Protein AF-A0A836P4U9-F1 (afdb_monomer_lite)

Organism: NCBI:txid1184265

InterPro domains:
  IPR025586 PcfJ-like protein [PF14284] (19-93)

Secondary structure (DSSP, 8-state):
-GGGTTTS---B---SS-SEEETTEEEEEE-BHHHHHHHHHHTTS--GGGHHHHHTTSEEEEEEE-TTS-EEEEEEEEETTEEEEEEEEEGGG----HHHHHHHHHHHHHHHHHT-S-----PPPPPPPP---

Foldseek 3Di:
DVVVCVPDDKDFADALDAFDDDPQKTKHWQGILVSQVVCCVVLVHDPNVCRVCRNVVQKTKIWIAHPVRFIKIWMWGDDPLQIDTPDIAGRPSHDDDPSSVVVNGVVSVVSSPSCPPHDDDDDPPDDPPDDDD

Sequence (133 aa):
MEKQLSGIPEQNWAAAVPEIEIDGIACRPLLSSREMAVEGYEMSHCVGGYTPRCIDGRYRVYSLLEPDGTRSTLGLRISRRQVSVEQHRGKYNGPISPLAEAAGRELAVRYRQALGPGKKHHSPRHAPRDEAP

Structure (mmCIF, N/CA/C/O backbone):
data_AF-A0A836P4U9-F1
#
_entry.id   AF-A0A836P4U9-F1
#
loop_
_atom_site.group_PDB
_atom_site.id
_atom_site.type_symbol
_atom_site.label_atom_id
_atom_site.label_alt_id
_atom_site.label_comp_id
_atom_site.label_asym_id
_atom_site.label_entity_id
_atom_site.label_seq_id
_atom_site.pdbx_PDB_ins_code
_atom_site.Cartn_x
_atom_site.Cartn_y
_atom_site.Cartn_z
_atom_site.occupancy
_atom_site.B_iso_or_equiv
_atom_site.auth_seq_id
_atom_sit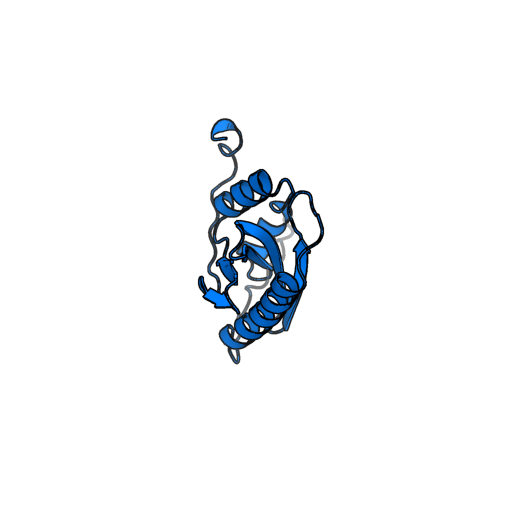e.auth_comp_id
_atom_site.auth_asym_id
_atom_site.auth_atom_id
_atom_site.pdbx_PDB_model_num
ATOM 1 N N . MET A 1 1 ? 7.489 13.799 -16.671 1.00 51.62 1 MET A N 1
ATOM 2 C CA . MET A 1 1 ? 6.909 12.501 -16.264 1.00 51.62 1 MET A CA 1
ATOM 3 C C . MET A 1 1 ? 6.752 11.557 -17.457 1.00 51.62 1 MET A C 1
ATOM 5 O O . MET A 1 1 ? 7.229 10.436 -17.377 1.00 51.62 1 MET A O 1
ATOM 9 N N . GLU A 1 2 ? 6.204 12.015 -18.591 1.00 43.62 2 GLU A N 1
ATOM 10 C CA . GLU A 1 2 ? 5.997 11.186 -19.800 1.00 43.62 2 GLU A CA 1
ATOM 11 C C . GLU A 1 2 ? 7.284 10.581 -20.392 1.00 43.62 2 GLU A C 1
ATOM 13 O O . GLU A 1 2 ? 7.312 9.404 -20.738 1.00 43.62 2 GLU A O 1
ATOM 18 N N . LYS A 1 3 ? 8.392 11.336 -20.424 1.00 45.25 3 LYS A N 1
ATOM 19 C CA . LYS A 1 3 ? 9.681 10.859 -20.972 1.00 45.25 3 LYS A CA 1
ATOM 20 C C . LYS A 1 3 ? 10.367 9.752 -20.159 1.00 45.25 3 LYS A C 1
ATOM 22 O O . LYS A 1 3 ? 11.283 9.123 -20.669 1.00 45.25 3 LYS A O 1
ATOM 27 N N . GLN A 1 4 ? 9.957 9.517 -18.911 1.00 50.94 4 GLN A N 1
ATOM 28 C CA . GLN A 1 4 ? 10.592 8.524 -18.030 1.00 50.94 4 GLN A CA 1
ATOM 29 C C . GLN A 1 4 ? 9.854 7.173 -18.030 1.00 50.94 4 GLN A C 1
ATOM 31 O O . GLN A 1 4 ? 10.333 6.213 -17.436 1.00 50.94 4 GLN A O 1
ATOM 36 N N . LEU A 1 5 ? 8.706 7.096 -18.714 1.00 51.69 5 LEU A N 1
ATOM 37 C CA . LEU A 1 5 ? 7.854 5.905 -18.815 1.00 51.69 5 LEU A CA 1
ATOM 38 C C . LEU A 1 5 ? 7.819 5.316 -20.239 1.00 51.69 5 LEU A C 1
ATOM 40 O O . LEU A 1 5 ? 7.247 4.251 -20.439 1.00 51.69 5 LEU A O 1
ATOM 44 N N . SER A 1 6 ? 8.452 5.962 -21.227 1.00 49.47 6 SER A N 1
ATOM 45 C CA . SER A 1 6 ? 8.301 5.651 -22.660 1.00 49.47 6 SER A CA 1
ATOM 46 C C . SER A 1 6 ? 8.971 4.354 -23.144 1.00 49.47 6 SER A C 1
ATOM 48 O O . SER A 1 6 ? 8.989 4.102 -24.344 1.00 49.47 6 SER A O 1
ATOM 50 N N . GLY A 1 7 ? 9.534 3.539 -22.246 1.00 54.31 7 GLY A N 1
ATOM 51 C CA . GLY A 1 7 ? 10.206 2.276 -22.589 1.00 54.31 7 GLY A CA 1
ATOM 52 C C . GLY A 1 7 ? 9.797 1.063 -21.748 1.00 54.31 7 GLY A C 1
ATOM 53 O O . GLY A 1 7 ? 10.316 -0.024 -21.985 1.00 54.31 7 GLY A O 1
ATOM 54 N N . ILE A 1 8 ? 8.895 1.217 -20.772 1.00 57.31 8 ILE A N 1
ATOM 55 C CA . ILE A 1 8 ? 8.421 0.103 -19.939 1.00 57.31 8 ILE A CA 1
ATOM 56 C C . ILE A 1 8 ? 6.993 -0.226 -20.383 1.00 57.31 8 ILE A C 1
ATOM 58 O O . ILE A 1 8 ? 6.131 0.644 -20.264 1.00 57.31 8 ILE A O 1
ATOM 62 N N . PRO A 1 9 ? 6.711 -1.444 -20.884 1.00 68.62 9 PRO A N 1
ATOM 63 C CA . PRO A 1 9 ? 5.349 -1.820 -21.231 1.00 68.62 9 PRO A CA 1
ATOM 64 C C . PRO A 1 9 ? 4.443 -1.692 -20.001 1.00 68.62 9 PRO A C 1
ATOM 66 O O . PRO A 1 9 ? 4.771 -2.167 -18.905 1.00 68.62 9 PRO A O 1
ATOM 69 N N . GLU A 1 10 ? 3.308 -1.018 -20.186 1.00 82.62 10 GLU A N 1
ATOM 70 C CA . GLU A 1 10 ? 2.264 -0.933 -19.172 1.00 82.62 10 GLU A CA 1
ATOM 71 C C . GLU A 1 10 ? 1.728 -2.340 -18.905 1.00 82.62 10 GLU A C 1
ATOM 73 O O . GLU A 1 10 ? 1.301 -3.053 -19.812 1.00 82.62 10 GLU A O 1
ATOM 78 N N . GLN A 1 11 ? 1.808 -2.759 -17.647 1.00 89.25 11 GLN A N 1
ATOM 79 C CA . GLN A 1 11 ? 1.389 -4.082 -17.205 1.00 89.25 11 GLN A CA 1
ATOM 80 C C . GLN A 1 11 ? 0.310 -3.907 -16.155 1.00 89.25 11 GLN A C 1
ATOM 82 O O . GLN A 1 11 ? 0.449 -3.061 -15.275 1.00 89.25 11 GLN A O 1
ATOM 87 N N . ASN A 1 12 ? -0.740 -4.716 -16.257 1.00 93.50 12 ASN A N 1
ATOM 88 C CA . ASN A 1 12 ? -1.929 -4.626 -15.423 1.00 93.50 12 ASN A CA 1
ATOM 89 C C . ASN A 1 12 ? -2.160 -5.942 -14.675 1.00 93.50 12 ASN A C 1
ATOM 91 O O . ASN A 1 12 ? -1.799 -7.017 -15.158 1.00 93.50 12 ASN A O 1
ATOM 95 N N . TRP A 1 13 ? -2.792 -5.866 -13.510 1.00 94.38 13 TRP A N 1
ATOM 96 C CA . TRP A 1 13 ? -3.197 -7.019 -12.706 1.00 94.38 13 TRP A CA 1
ATOM 97 C C . TRP A 1 13 ? -4.479 -6.712 -11.929 1.00 94.38 13 TRP A C 1
ATOM 99 O O . TRP A 1 13 ? -4.830 -5.561 -11.701 1.00 94.38 13 TRP A O 1
ATOM 109 N N . ALA A 1 14 ? -5.175 -7.754 -11.474 1.00 93.62 14 ALA A N 1
ATOM 110 C CA . ALA A 1 14 ? -6.389 -7.613 -10.669 1.00 93.62 14 ALA A CA 1
ATOM 111 C C . ALA A 1 14 ? -6.096 -7.700 -9.165 1.00 93.62 14 ALA A C 1
ATOM 113 O O . ALA A 1 14 ? -5.216 -8.455 -8.744 1.00 93.62 14 ALA A O 1
ATOM 114 N N . ALA A 1 15 ? -6.864 -7.000 -8.333 1.00 94.50 15 ALA A N 1
ATOM 115 C CA . ALA A 1 15 ? -6.875 -7.187 -6.884 1.00 94.50 15 ALA A CA 1
ATOM 116 C C . ALA A 1 15 ? -8.148 -7.933 -6.451 1.00 94.50 15 ALA A C 1
ATOM 118 O O . ALA A 1 15 ? -9.228 -7.651 -6.956 1.00 94.50 15 ALA A O 1
ATOM 119 N N . ALA A 1 16 ? -8.020 -8.892 -5.526 1.00 95.12 16 ALA A N 1
ATOM 120 C CA . ALA A 1 16 ? -9.168 -9.629 -4.990 1.00 95.12 16 ALA A CA 1
ATOM 121 C C . ALA A 1 16 ? -10.077 -8.757 -4.109 1.00 95.12 16 ALA A C 1
ATOM 123 O O . ALA A 1 16 ? -11.260 -9.047 -3.969 1.00 95.12 16 ALA A O 1
ATOM 124 N N . VAL A 1 17 ? -9.519 -7.698 -3.520 1.00 96.94 17 VAL A N 1
ATOM 125 C CA . VAL A 1 17 ? -10.267 -6.664 -2.805 1.00 96.94 17 VAL A CA 1
ATOM 126 C C . VAL A 1 17 ? -10.203 -5.401 -3.668 1.00 96.94 17 VAL A C 1
ATOM 128 O O . VAL A 1 17 ? -9.098 -4.995 -4.036 1.00 96.94 17 VAL A O 1
ATOM 131 N N . PRO A 1 18 ? -11.350 -4.830 -4.078 1.00 97.31 18 PRO A N 1
ATOM 132 C CA . PRO A 1 18 ? -11.374 -3.558 -4.789 1.00 97.31 18 PRO A CA 1
ATOM 133 C C . PRO A 1 18 ? -11.036 -2.410 -3.828 1.00 97.31 18 PRO A C 1
ATOM 135 O O . PRO A 1 18 ? -10.681 -2.632 -2.671 1.00 97.31 18 PRO A O 1
ATOM 138 N N . GLU A 1 19 ? -11.145 -1.173 -4.306 1.00 97.62 19 GLU A N 1
ATOM 139 C CA . GLU A 1 19 ? -11.106 -0.017 -3.415 1.00 97.62 19 GLU A CA 1
ATOM 140 C C . GLU A 1 19 ? -12.146 -0.155 -2.294 1.00 97.62 19 GLU A C 1
ATOM 142 O O . GLU A 1 19 ? -13.284 -0.572 -2.530 1.00 97.62 19 GLU A O 1
ATOM 147 N N . ILE A 1 20 ? -11.724 0.136 -1.067 1.00 98.19 20 ILE A N 1
ATOM 148 C CA . ILE A 1 20 ? -12.547 -0.017 0.130 1.00 98.19 20 ILE A CA 1
ATOM 149 C C . ILE A 1 20 ? -12.141 1.002 1.188 1.00 98.19 20 ILE A C 1
ATOM 151 O O . ILE A 1 20 ? -10.974 1.374 1.281 1.00 98.19 20 ILE A O 1
ATOM 155 N N . GLU A 1 21 ? -13.092 1.409 2.019 1.00 98.06 21 GLU A N 1
ATOM 156 C CA . GLU A 1 21 ? -12.822 2.192 3.219 1.00 98.06 21 GLU A CA 1
ATOM 157 C C . GLU A 1 21 ? -12.755 1.277 4.452 1.00 98.06 21 GLU A C 1
ATOM 159 O O . GLU A 1 21 ? -13.586 0.377 4.632 1.00 98.06 21 GLU A O 1
ATOM 164 N N . ILE A 1 22 ? -11.744 1.485 5.295 1.00 97.81 22 ILE A N 1
ATOM 165 C CA . ILE A 1 22 ? -11.571 0.790 6.575 1.00 97.81 22 ILE A CA 1
ATOM 166 C C . ILE A 1 22 ? -11.360 1.853 7.646 1.00 97.81 22 ILE A C 1
ATOM 168 O O . ILE A 1 22 ? -10.345 2.541 7.625 1.00 97.81 22 ILE A O 1
ATOM 172 N N . ASP A 1 23 ? -12.324 1.993 8.556 1.00 94.69 23 ASP A N 1
ATOM 173 C CA . ASP A 1 23 ? -12.281 2.955 9.667 1.00 94.69 23 ASP A CA 1
ATOM 174 C C . ASP A 1 23 ? -11.960 4.397 9.217 1.00 94.69 23 ASP A C 1
ATOM 176 O O . ASP A 1 23 ? -11.163 5.099 9.837 1.00 94.69 23 ASP A O 1
ATOM 180 N N . GLY A 1 24 ? -12.558 4.837 8.102 1.00 96.00 24 GLY A N 1
ATOM 181 C CA . GLY A 1 24 ? -12.323 6.160 7.512 1.00 96.00 24 GLY A CA 1
ATOM 182 C C . GLY A 1 24 ? -11.061 6.271 6.648 1.00 96.00 24 GLY A C 1
ATOM 183 O O . GLY A 1 24 ? -10.794 7.339 6.103 1.00 96.00 24 GLY A O 1
ATOM 184 N N . ILE A 1 25 ? -10.282 5.195 6.497 1.00 98.00 25 ILE A N 1
ATOM 185 C CA . ILE A 1 25 ? -9.099 5.157 5.629 1.00 98.00 25 ILE A CA 1
ATOM 186 C C . ILE A 1 25 ? -9.472 4.560 4.278 1.00 98.00 25 ILE A C 1
ATOM 188 O O . ILE A 1 25 ? -9.791 3.370 4.171 1.00 98.00 25 ILE A O 1
ATOM 192 N N . ALA A 1 26 ? -9.363 5.369 3.228 1.00 98.44 26 ALA A N 1
ATOM 193 C CA . ALA A 1 26 ? -9.536 4.907 1.860 1.00 98.44 26 ALA A CA 1
ATOM 194 C C . ALA A 1 26 ? -8.330 4.053 1.443 1.00 98.44 26 ALA A C 1
ATOM 196 O O . ALA A 1 26 ? -7.190 4.515 1.458 1.00 98.44 26 ALA A O 1
ATOM 197 N N . CYS A 1 27 ? -8.581 2.802 1.065 1.00 98.44 27 CYS A N 1
ATOM 198 C CA . CYS A 1 27 ? -7.585 1.830 0.628 1.00 98.44 27 CYS A CA 1
ATOM 199 C C . CYS A 1 27 ? -7.788 1.530 -0.861 1.00 98.44 27 CYS A C 1
ATOM 201 O O . CYS A 1 27 ? -8.652 0.730 -1.224 1.00 98.44 27 CYS A O 1
ATOM 203 N N . ARG A 1 28 ? -6.967 2.122 -1.732 1.00 98.31 28 ARG A N 1
ATOM 204 C CA . ARG A 1 28 ? -7.071 1.953 -3.189 1.00 98.31 28 ARG A CA 1
ATOM 205 C C . ARG A 1 28 ? -5.973 1.033 -3.725 1.00 98.31 28 ARG A C 1
ATOM 207 O O . ARG A 1 28 ? -4.794 1.326 -3.508 1.00 98.31 28 ARG A O 1
ATOM 214 N N . PRO A 1 29 ? -6.300 -0.062 -4.435 1.00 97.75 29 PRO A N 1
ATOM 215 C CA . PRO A 1 29 ? -5.282 -0.914 -5.034 1.00 97.75 29 PRO A CA 1
ATOM 216 C C . PRO A 1 29 ? -4.575 -0.186 -6.181 1.00 97.75 29 PRO A C 1
ATOM 218 O O . PRO A 1 29 ? -5.205 0.540 -6.945 1.00 97.75 29 PRO A O 1
ATOM 221 N N . LEU A 1 30 ? -3.273 -0.428 -6.324 1.00 96.00 30 LEU A N 1
ATOM 222 C CA . LEU A 1 30 ? -2.516 -0.035 -7.510 1.00 96.00 30 LEU A CA 1
ATOM 223 C C . LEU A 1 30 ? -2.512 -1.217 -8.477 1.00 96.00 30 LEU A C 1
ATOM 225 O O . LEU A 1 30 ? -1.950 -2.272 -8.162 1.00 96.00 30 LEU A O 1
ATOM 229 N N . LEU A 1 31 ? -3.182 -1.068 -9.614 1.00 95.75 31 LEU A N 1
ATOM 230 C CA . LEU A 1 31 ? -3.516 -2.150 -10.544 1.00 95.75 31 LEU A CA 1
ATOM 231 C C . LEU A 1 31 ? -2.623 -2.189 -11.786 1.00 95.75 31 LEU A C 1
ATOM 233 O O . LEU A 1 31 ? -2.728 -3.127 -12.577 1.00 95.75 31 LEU A O 1
ATOM 237 N N . SER A 1 32 ? -1.727 -1.213 -11.942 1.00 93.12 32 SER A N 1
ATOM 238 C CA . SER A 1 32 ? -0.808 -1.151 -13.075 1.00 93.12 32 SER A CA 1
ATOM 239 C C . SER A 1 32 ? 0.604 -0.709 -12.699 1.00 93.12 32 SER A C 1
ATOM 241 O O . SER A 1 32 ? 0.840 -0.043 -11.685 1.00 93.12 32 SER A O 1
ATOM 243 N N . SER A 1 33 ? 1.575 -1.053 -13.550 1.00 90.50 33 SER A N 1
ATOM 244 C CA . SER A 1 33 ? 2.962 -0.586 -13.421 1.00 90.50 33 SER A CA 1
ATOM 245 C C . SER A 1 33 ? 3.056 0.941 -13.475 1.00 90.50 33 SER A C 1
ATOM 247 O O . SER A 1 33 ? 3.899 1.531 -12.797 1.00 90.50 33 SER A O 1
ATOM 249 N N . ARG A 1 34 ? 2.155 1.589 -14.223 1.00 89.62 34 ARG A N 1
ATOM 250 C CA . ARG A 1 34 ? 2.031 3.045 -14.292 1.00 89.62 34 ARG A CA 1
ATOM 251 C C . ARG A 1 34 ? 1.554 3.635 -12.968 1.00 89.62 34 ARG A C 1
ATOM 253 O O . ARG A 1 34 ? 2.186 4.563 -12.470 1.00 89.62 34 ARG A O 1
ATOM 260 N N . GLU A 1 35 ? 0.494 3.089 -12.378 1.00 92.12 35 GLU A N 1
ATOM 261 C CA . GLU A 1 35 ? -0.009 3.536 -11.072 1.00 92.12 35 GLU A CA 1
ATOM 262 C C . GLU A 1 35 ? 1.039 3.360 -9.970 1.00 92.12 35 GLU A C 1
ATOM 264 O O . GLU A 1 35 ? 1.245 4.264 -9.165 1.00 92.12 35 GLU A O 1
ATOM 269 N N . MET A 1 36 ? 1.771 2.240 -9.972 1.00 90.19 36 MET A N 1
ATOM 270 C CA . MET A 1 36 ? 2.890 2.033 -9.050 1.00 90.19 36 MET A CA 1
ATOM 271 C C . MET A 1 36 ? 4.015 3.056 -9.252 1.00 90.19 36 MET A C 1
ATOM 273 O O . MET A 1 36 ? 4.587 3.537 -8.276 1.00 90.19 36 MET A O 1
ATOM 277 N N . ALA A 1 37 ? 4.347 3.412 -10.495 1.00 87.88 37 ALA A N 1
ATOM 278 C CA . ALA A 1 37 ? 5.360 4.430 -10.766 1.00 87.88 37 ALA A CA 1
ATOM 279 C C . ALA A 1 37 ? 4.926 5.824 -10.280 1.00 87.88 37 ALA A C 1
ATOM 281 O O . ALA A 1 37 ? 5.743 6.548 -9.708 1.00 87.88 37 ALA A O 1
ATOM 282 N N . VAL A 1 38 ? 3.651 6.181 -10.470 1.00 89.44 38 VAL A N 1
ATOM 283 C CA . VAL A 1 38 ? 3.068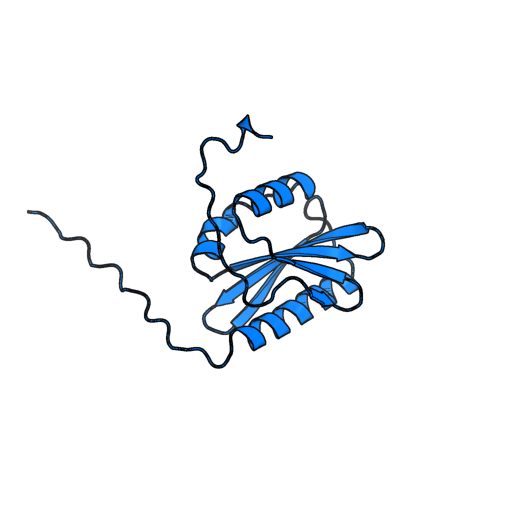 7.429 -9.953 1.00 89.44 38 VAL A CA 1
ATOM 284 C C . VAL A 1 38 ? 3.118 7.449 -8.426 1.00 89.44 38 VAL A C 1
ATOM 286 O O . VAL A 1 38 ? 3.663 8.397 -7.865 1.00 89.44 38 VAL A O 1
ATOM 289 N N . GLU A 1 39 ? 2.665 6.383 -7.757 1.00 91.62 39 GLU A N 1
ATOM 290 C CA . GLU A 1 39 ? 2.735 6.278 -6.293 1.00 91.62 39 GLU A CA 1
ATOM 291 C C . GLU A 1 39 ? 4.175 6.432 -5.800 1.00 91.62 39 GLU A C 1
ATOM 293 O O . GLU A 1 39 ? 4.447 7.212 -4.894 1.00 91.62 39 GLU A O 1
ATOM 298 N N . GLY A 1 40 ? 5.125 5.728 -6.423 1.00 87.50 40 GLY A N 1
ATOM 299 C CA . GLY A 1 40 ? 6.530 5.793 -6.030 1.00 87.50 40 GLY A CA 1
ATOM 300 C C . GLY A 1 40 ? 7.133 7.193 -6.163 1.00 87.50 40 GLY A C 1
ATOM 301 O O . GLY A 1 40 ? 7.930 7.605 -5.317 1.00 87.50 40 GLY A O 1
ATOM 302 N N . TYR A 1 41 ? 6.725 7.941 -7.191 1.00 87.38 41 TYR A N 1
ATOM 303 C CA . TYR A 1 41 ? 7.108 9.339 -7.374 1.00 87.38 41 TYR A CA 1
ATOM 304 C C . TYR A 1 41 ? 6.503 10.238 -6.284 1.00 87.38 41 TYR A C 1
ATOM 306 O O . TYR A 1 41 ? 7.236 10.951 -5.597 1.00 87.38 41 TYR A O 1
ATOM 314 N N . GLU A 1 42 ? 5.188 10.163 -6.069 1.00 88.19 42 GLU A N 1
ATOM 315 C CA . GLU A 1 42 ? 4.465 10.996 -5.097 1.00 88.19 42 GLU A CA 1
ATOM 316 C C . GLU A 1 42 ? 4.903 10.728 -3.653 1.00 88.19 42 GLU A C 1
ATOM 318 O O . GLU A 1 42 ? 5.126 11.654 -2.866 1.00 88.19 42 GLU A O 1
ATOM 323 N N . MET A 1 43 ? 5.089 9.452 -3.324 1.00 89.81 43 MET A N 1
ATOM 324 C CA . MET A 1 43 ? 5.513 8.986 -2.007 1.00 89.81 43 MET A CA 1
ATOM 325 C C . MET A 1 43 ? 7.033 9.039 -1.822 1.00 89.81 43 MET A C 1
ATOM 327 O O . MET A 1 43 ? 7.527 8.843 -0.710 1.00 89.81 43 MET A O 1
ATOM 331 N N . SER A 1 44 ? 7.780 9.360 -2.886 1.00 86.25 44 SER A N 1
ATOM 332 C CA . SER A 1 44 ? 9.244 9.467 -2.894 1.00 86.25 44 SER A CA 1
ATOM 333 C C . SER A 1 44 ? 9.939 8.204 -2.366 1.00 86.25 44 SER A C 1
ATOM 335 O O . SER A 1 44 ? 10.908 8.274 -1.609 1.00 86.25 44 SER A O 1
ATOM 337 N N . HIS A 1 45 ? 9.439 7.032 -2.768 1.00 76.75 45 HIS A N 1
ATOM 338 C CA . HIS A 1 45 ? 10.065 5.741 -2.487 1.00 76.75 45 HIS A CA 1
ATOM 339 C C . HIS A 1 45 ? 9.876 4.735 -3.629 1.00 76.75 45 HIS A C 1
ATOM 341 O O . HIS A 1 45 ? 8.888 4.757 -4.359 1.00 76.75 45 HIS A O 1
ATOM 347 N N . CYS A 1 46 ? 10.849 3.844 -3.824 1.00 73.75 46 CYS A N 1
ATOM 348 C CA . CYS A 1 46 ? 10.809 2.914 -4.948 1.00 73.75 46 CYS A CA 1
ATOM 349 C C . CYS A 1 46 ? 9.870 1.737 -4.658 1.00 73.75 46 CYS A C 1
ATOM 351 O O . CYS A 1 46 ? 10.216 0.823 -3.911 1.00 73.75 46 CYS A O 1
ATOM 353 N N . VAL A 1 47 ? 8.706 1.726 -5.308 1.00 68.44 47 VAL A N 1
ATOM 354 C CA . VAL A 1 47 ? 7.792 0.570 -5.323 1.00 68.44 47 VAL A CA 1
ATOM 355 C C . VAL A 1 47 ? 7.907 -0.261 -6.608 1.00 68.44 47 VAL A C 1
ATOM 357 O O . VAL A 1 47 ? 7.405 -1.380 -6.671 1.00 68.44 47 VAL A O 1
ATOM 360 N N . GLY A 1 48 ? 8.629 0.226 -7.626 1.00 64.62 48 GLY A N 1
ATOM 361 C CA . GLY A 1 48 ? 8.716 -0.413 -8.948 1.00 64.62 48 GLY A CA 1
ATOM 362 C C . GLY A 1 48 ? 9.275 -1.843 -8.940 1.00 64.62 48 GLY A C 1
ATOM 363 O O . GLY A 1 48 ? 8.854 -2.670 -9.751 1.00 64.62 48 GLY A O 1
ATOM 364 N N . GLY A 1 49 ? 10.144 -2.176 -7.978 1.00 76.62 49 GLY A N 1
ATOM 365 C CA . GLY A 1 49 ? 10.739 -3.514 -7.834 1.00 76.62 49 GLY A CA 1
ATOM 366 C C . GLY A 1 49 ? 9.742 -4.639 -7.520 1.00 76.62 49 GLY A C 1
ATOM 367 O O . GLY A 1 49 ? 10.091 -5.816 -7.619 1.00 76.62 49 GLY A O 1
ATOM 368 N N . TYR A 1 50 ? 8.497 -4.309 -7.165 1.00 84.69 50 TYR A N 1
ATOM 369 C CA . TYR A 1 50 ? 7.454 -5.297 -6.881 1.00 84.69 50 TYR A CA 1
ATOM 370 C C . TYR A 1 50 ? 6.594 -5.659 -8.101 1.00 84.69 50 TYR A C 1
ATOM 372 O O . TYR A 1 50 ? 5.869 -6.651 -8.034 1.00 84.69 50 TYR A O 1
ATOM 380 N N . THR A 1 51 ? 6.716 -4.939 -9.225 1.00 86.44 51 THR A N 1
ATOM 381 C CA . THR A 1 51 ? 5.901 -5.145 -10.441 1.00 86.44 51 THR A CA 1
ATOM 382 C C . THR A 1 51 ? 5.843 -6.614 -10.897 1.00 86.44 51 THR A C 1
ATOM 384 O O . THR A 1 51 ? 4.733 -7.123 -11.063 1.00 86.44 51 THR A O 1
ATOM 387 N N . PRO A 1 52 ? 6.966 -7.364 -11.002 1.00 89.25 52 PRO A N 1
ATOM 388 C CA . PRO A 1 52 ? 6.912 -8.781 -11.382 1.00 89.25 52 PRO A CA 1
ATOM 389 C C . PRO A 1 52 ? 6.094 -9.638 -10.405 1.00 89.25 52 PRO A C 1
ATOM 391 O O . PRO A 1 52 ? 5.346 -10.523 -10.810 1.00 89.25 52 PRO A O 1
ATOM 394 N N . ARG A 1 53 ? 6.172 -9.348 -9.098 1.00 91.69 53 ARG A N 1
ATOM 395 C CA . ARG A 1 53 ? 5.397 -10.079 -8.086 1.00 91.69 53 ARG A CA 1
ATOM 396 C C . ARG A 1 53 ? 3.910 -9.724 -8.139 1.00 91.69 53 ARG A C 1
ATOM 398 O O . ARG A 1 53 ? 3.085 -10.572 -7.798 1.00 91.69 53 ARG A O 1
ATOM 405 N N . CYS A 1 54 ? 3.562 -8.507 -8.561 1.00 92.62 54 CYS A N 1
ATOM 406 C CA . CYS A 1 54 ? 2.175 -8.118 -8.799 1.00 92.62 54 CYS A CA 1
ATOM 407 C C . CYS A 1 54 ? 1.576 -8.881 -9.987 1.00 92.62 54 CYS A C 1
ATOM 409 O O . CYS A 1 54 ? 0.494 -9.456 -9.858 1.00 92.62 54 CYS A O 1
ATOM 411 N N . ILE A 1 55 ? 2.308 -8.989 -11.092 1.00 91.81 55 ILE A N 1
ATOM 412 C CA . ILE A 1 55 ? 1.878 -9.764 -12.266 1.00 91.81 55 ILE A CA 1
ATOM 413 C C . ILE A 1 55 ? 1.637 -11.231 -11.890 1.00 91.81 55 ILE A C 1
ATOM 415 O O . ILE A 1 55 ? 0.569 -11.771 -12.162 1.00 91.81 55 ILE A O 1
ATOM 419 N N . ASP A 1 56 ? 2.561 -11.837 -11.143 1.00 91.31 56 ASP A N 1
ATOM 420 C CA . ASP A 1 56 ? 2.461 -13.242 -10.725 1.00 91.31 56 ASP A CA 1
ATOM 421 C C . ASP A 1 56 ? 1.418 -13.509 -9.620 1.00 91.31 56 ASP A C 1
ATOM 423 O O . ASP A 1 56 ? 1.306 -14.633 -9.127 1.00 91.31 56 ASP A O 1
ATOM 427 N N . GLY A 1 57 ? 0.696 -12.488 -9.146 1.00 92.75 57 GLY A N 1
ATOM 428 C CA . GLY A 1 57 ? -0.287 -12.643 -8.064 1.00 92.75 57 GLY A CA 1
ATOM 429 C C . GLY A 1 57 ? 0.319 -12.868 -6.673 1.00 92.75 57 GLY A C 1
ATOM 430 O O . GLY A 1 57 ? -0.395 -13.228 -5.741 1.00 92.75 57 GLY A O 1
ATOM 431 N N . ARG A 1 58 ? 1.631 -12.661 -6.516 1.00 94.88 58 ARG A N 1
ATOM 432 C CA . ARG A 1 58 ? 2.387 -12.887 -5.269 1.00 94.88 58 ARG A CA 1
ATOM 433 C C . ARG A 1 58 ? 2.528 -11.636 -4.405 1.00 94.88 58 ARG A C 1
ATOM 435 O O . ARG A 1 58 ? 3.027 -11.718 -3.282 1.00 94.88 58 ARG A O 1
ATOM 442 N N . TYR A 1 59 ? 2.123 -10.481 -4.921 1.00 96.12 59 TYR A N 1
ATOM 443 C CA . TYR A 1 59 ? 2.202 -9.213 -4.210 1.00 96.12 59 TYR A CA 1
ATOM 444 C C . TYR A 1 59 ? 1.087 -8.267 -4.629 1.00 96.12 59 TYR A C 1
ATOM 446 O O . TYR A 1 59 ? 0.675 -8.282 -5.786 1.00 96.12 59 TYR A O 1
ATOM 454 N N . ARG A 1 60 ? 0.603 -7.423 -3.725 1.00 96.94 60 ARG A N 1
ATOM 455 C CA . ARG A 1 60 ? -0.307 -6.325 -4.073 1.00 96.94 60 ARG A CA 1
ATOM 456 C C . ARG A 1 60 ? 0.070 -5.072 -3.325 1.00 96.94 60 ARG A C 1
ATOM 458 O O . ARG A 1 60 ? 0.495 -5.147 -2.179 1.00 96.94 60 ARG A O 1
ATOM 465 N N . VAL A 1 61 ? -0.115 -3.939 -3.986 1.00 97.19 61 VAL A N 1
ATOM 466 C CA . VAL A 1 61 ? 0.163 -2.626 -3.419 1.00 97.19 61 VAL A CA 1
ATOM 467 C C . VAL A 1 61 ? -1.137 -1.851 -3.316 1.00 97.19 61 VAL A C 1
ATOM 469 O O . VAL A 1 61 ? -1.950 -1.900 -4.239 1.00 97.19 61 VAL A O 1
ATOM 472 N N . TYR A 1 62 ? -1.322 -1.162 -2.198 1.00 98.19 62 TYR A N 1
ATOM 473 C CA . TYR A 1 62 ? -2.420 -0.235 -1.966 1.00 98.19 62 TYR A CA 1
ATOM 474 C C . TYR A 1 62 ? -1.867 1.128 -1.564 1.00 98.19 62 TYR A C 1
ATOM 476 O O . TYR A 1 62 ? -0.901 1.202 -0.801 1.00 98.19 62 TYR A O 1
ATOM 484 N N . SER A 1 63 ? -2.504 2.186 -2.058 1.00 97.88 63 SER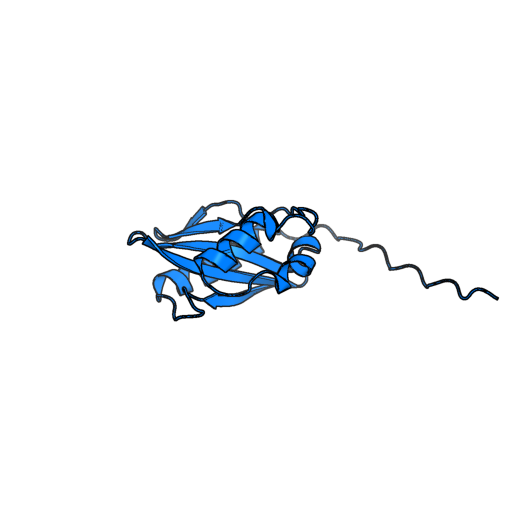 A N 1
ATOM 485 C CA . SER A 1 63 ? -2.367 3.537 -1.521 1.00 97.88 63 SER A CA 1
ATOM 486 C C . SER A 1 63 ? -3.447 3.734 -0.463 1.00 97.88 63 SER A C 1
ATOM 488 O O . SER A 1 63 ? -4.624 3.464 -0.720 1.00 97.88 63 SER A O 1
ATOM 490 N N . LEU A 1 64 ? -3.037 4.137 0.733 1.00 98.19 64 LEU A N 1
ATOM 491 C CA . LEU A 1 64 ? -3.915 4.451 1.852 1.00 98.19 64 LEU A CA 1
ATOM 492 C C . LEU A 1 64 ? -3.959 5.968 2.028 1.00 98.19 64 LEU A C 1
ATOM 494 O O . LEU A 1 64 ? -2.910 6.618 2.026 1.00 98.19 64 LEU A O 1
ATOM 498 N N . LEU A 1 65 ? -5.163 6.506 2.199 1.00 98.06 65 LEU A N 1
ATOM 499 C CA . LEU A 1 65 ? -5.422 7.923 2.429 1.00 98.06 65 LEU A CA 1
ATOM 500 C C . LEU A 1 65 ? -6.269 8.086 3.693 1.00 98.06 65 LEU A C 1
ATOM 502 O O . LEU A 1 65 ? -7.393 7.589 3.763 1.00 98.06 65 LEU A O 1
ATOM 506 N N . GLU A 1 66 ? -5.706 8.768 4.684 1.00 97.50 66 GLU A N 1
ATOM 507 C CA . GLU A 1 66 ? -6.388 9.148 5.921 1.00 97.50 66 GLU A CA 1
ATOM 508 C C . GLU A 1 66 ? -7.254 10.409 5.707 1.00 97.50 66 GLU A C 1
ATOM 510 O O . GLU A 1 66 ? -6.997 11.182 4.776 1.00 97.50 66 GLU A O 1
ATOM 515 N N . PRO A 1 67 ? -8.263 10.663 6.566 1.00 96.31 67 PRO A N 1
ATOM 516 C CA . PRO A 1 67 ? -9.160 11.818 6.428 1.00 96.31 67 PRO A CA 1
ATOM 517 C C . PRO A 1 67 ? -8.465 13.185 6.455 1.00 96.31 67 PRO A C 1
ATOM 519 O O . PRO A 1 67 ? -8.973 14.149 5.888 1.00 96.31 67 PRO A O 1
ATOM 522 N N . ASP A 1 68 ? -7.310 13.279 7.114 1.00 95.25 68 ASP A N 1
ATOM 523 C CA . ASP A 1 68 ? -6.496 14.497 7.187 1.00 95.25 68 ASP A CA 1
ATOM 524 C C . ASP A 1 68 ? -5.610 14.712 5.942 1.00 95.25 68 ASP A C 1
ATOM 526 O O . ASP A 1 68 ? -4.878 15.699 5.855 1.00 95.25 68 ASP A O 1
ATOM 530 N N . GLY A 1 69 ? -5.677 13.800 4.967 1.00 94.94 69 GLY A N 1
ATOM 531 C CA . GLY A 1 69 ? -4.863 13.813 3.756 1.00 94.94 69 GLY A CA 1
ATOM 532 C C . GLY A 1 69 ? -3.518 13.094 3.894 1.00 94.94 69 GLY A C 1
ATOM 533 O O . GLY A 1 69 ? -2.763 13.035 2.918 1.00 94.94 69 GLY A O 1
ATOM 534 N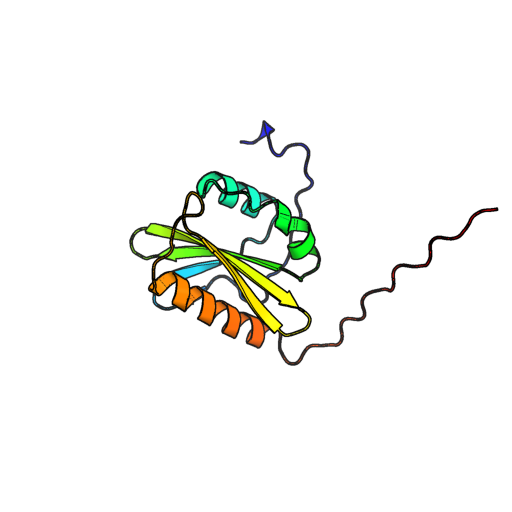 N . THR A 1 70 ? -3.200 12.531 5.064 1.00 95.25 70 THR A N 1
ATOM 535 C CA . THR A 1 70 ? -1.986 11.737 5.265 1.00 95.25 70 THR A CA 1
ATOM 536 C C . THR A 1 70 ? -2.033 10.484 4.396 1.00 95.25 70 THR A C 1
ATOM 538 O O . THR A 1 70 ? -3.026 9.758 4.351 1.00 95.25 70 THR A O 1
ATOM 541 N N . ARG A 1 71 ? -0.938 10.226 3.672 1.00 96.06 71 ARG A N 1
ATOM 542 C CA . ARG A 1 71 ? -0.814 9.086 2.757 1.00 96.06 71 ARG A CA 1
ATOM 543 C C . ARG A 1 71 ? 0.206 8.072 3.234 1.00 96.06 71 ARG A C 1
ATOM 545 O O . ARG A 1 71 ? 1.261 8.424 3.768 1.00 96.06 71 ARG A O 1
ATOM 552 N N . SER A 1 72 ? -0.071 6.806 2.947 1.00 97.19 72 SER A N 1
ATOM 553 C CA . SER A 1 72 ? 0.878 5.709 3.119 1.00 97.19 72 SER A CA 1
ATOM 554 C C . SER A 1 72 ? 0.717 4.653 2.029 1.00 97.19 72 SER A C 1
ATOM 556 O O . SER A 1 72 ? -0.348 4.499 1.440 1.00 97.19 72 SER A O 1
ATOM 558 N N . THR A 1 73 ? 1.784 3.902 1.776 1.00 97.25 73 THR A N 1
ATOM 559 C CA . THR A 1 73 ? 1.797 2.809 0.805 1.00 97.25 73 THR A CA 1
ATOM 560 C C . THR A 1 73 ? 1.911 1.486 1.538 1.00 97.25 73 THR A C 1
ATOM 562 O O . THR A 1 73 ? 2.838 1.273 2.328 1.00 97.25 73 THR A O 1
ATOM 565 N N . LEU A 1 74 ? 0.987 0.580 1.248 1.00 97.88 74 LEU A N 1
ATOM 566 C CA . LEU A 1 74 ? 0.901 -0.748 1.834 1.00 97.88 74 LEU A CA 1
ATOM 567 C C . LEU A 1 74 ? 1.255 -1.806 0.790 1.00 97.88 74 LEU A C 1
ATOM 569 O O . LEU A 1 74 ? 0.724 -1.813 -0.316 1.00 97.88 74 LEU A O 1
ATOM 573 N N . GLY A 1 75 ? 2.131 -2.731 1.160 1.00 97.25 75 GLY A N 1
ATOM 574 C CA . GLY A 1 75 ? 2.555 -3.865 0.357 1.00 97.25 75 GLY A CA 1
ATOM 575 C C . GLY A 1 75 ? 2.185 -5.187 1.020 1.00 97.25 75 GLY A C 1
ATOM 576 O O . GLY A 1 75 ? 2.689 -5.524 2.093 1.00 97.25 75 GLY A O 1
ATOM 577 N N . LEU A 1 76 ? 1.315 -5.949 0.364 1.00 97.62 76 LEU A N 1
ATOM 578 C CA . LEU A 1 76 ? 0.850 -7.254 0.810 1.00 97.62 76 LEU A CA 1
ATOM 579 C C . LEU A 1 76 ? 1.610 -8.359 0.090 1.00 97.62 76 LEU A C 1
ATOM 581 O O . LEU A 1 76 ? 1.561 -8.458 -1.136 1.00 97.62 76 LEU A O 1
ATOM 585 N N . ARG A 1 77 ? 2.235 -9.249 0.857 1.00 96.50 77 ARG A N 1
ATOM 586 C CA . ARG A 1 77 ? 2.786 -10.504 0.349 1.00 96.50 77 ARG A CA 1
ATOM 587 C C . ARG A 1 77 ? 1.704 -11.559 0.292 1.00 96.50 77 ARG A C 1
ATOM 589 O O . ARG A 1 77 ? 0.993 -11.780 1.271 1.00 96.50 77 ARG A O 1
ATOM 596 N N . ILE A 1 78 ? 1.647 -12.263 -0.831 1.00 95.62 78 ILE A N 1
ATOM 597 C CA . ILE A 1 78 ? 0.702 -13.346 -1.070 1.00 95.62 78 ILE A CA 1
ATOM 598 C C . ILE A 1 78 ? 1.505 -14.616 -1.342 1.00 95.62 78 ILE A C 1
ATOM 600 O O . ILE A 1 78 ? 2.248 -14.718 -2.318 1.00 95.62 78 ILE A O 1
ATOM 604 N N . SER A 1 79 ? 1.365 -15.601 -0.460 1.00 91.31 79 SER A N 1
ATOM 605 C CA . SER A 1 79 ? 1.982 -16.919 -0.614 1.00 91.31 79 SER A CA 1
ATOM 606 C C . SER A 1 79 ? 0.923 -17.994 -0.452 1.00 91.31 79 SER A C 1
ATOM 608 O O . SER A 1 79 ? 0.420 -18.225 0.649 1.00 91.31 79 SER A O 1
ATOM 610 N N . ARG A 1 80 ? 0.581 -18.671 -1.553 1.00 82.00 80 ARG A N 1
ATOM 611 C CA . ARG A 1 80 ? -0.522 -19.644 -1.629 1.00 82.00 80 ARG A CA 1
ATOM 612 C C . ARG A 1 80 ? -1.858 -19.023 -1.195 1.00 82.00 80 ARG A C 1
ATOM 614 O O . ARG A 1 80 ? -2.583 -18.503 -2.028 1.00 82.00 80 ARG A O 1
ATOM 621 N N . ARG A 1 81 ? -2.178 -19.100 0.099 1.00 76.06 81 ARG A N 1
ATOM 622 C CA . ARG A 1 81 ? -3.397 -18.564 0.734 1.00 76.06 81 ARG A CA 1
ATOM 623 C C . ARG A 1 81 ? -3.098 -17.740 1.989 1.00 76.06 81 ARG A C 1
ATOM 625 O O . ARG A 1 81 ? -4.005 -17.382 2.731 1.00 76.06 81 ARG A O 1
ATOM 632 N N . GLN A 1 82 ? -1.825 -17.487 2.263 1.00 90.50 82 GLN A N 1
ATOM 633 C CA . GLN A 1 82 ? -1.409 -16.590 3.325 1.00 90.50 82 GLN A CA 1
ATOM 634 C C . GLN A 1 82 ? -1.223 -15.204 2.729 1.00 90.50 82 GLN A C 1
ATOM 636 O O . GLN A 1 82 ? -0.566 -15.051 1.696 1.00 90.50 82 GLN A O 1
ATOM 641 N N . VAL A 1 83 ? -1.817 -14.222 3.397 1.00 95.94 83 VAL A N 1
ATOM 642 C CA . VAL A 1 83 ? -1.644 -12.807 3.099 1.00 95.94 83 VAL A CA 1
ATOM 643 C C . VAL A 1 83 ? -1.104 -12.149 4.354 1.00 95.94 83 VAL A C 1
ATOM 645 O O . VAL A 1 83 ? -1.638 -12.364 5.443 1.00 95.94 83 VAL A O 1
ATOM 648 N N . SER A 1 84 ? -0.030 -11.388 4.203 1.00 96.06 84 SER A N 1
ATOM 649 C CA . SER A 1 84 ? 0.592 -10.637 5.289 1.00 96.06 84 SER A CA 1
ATOM 650 C C . SER A 1 84 ? 1.071 -9.288 4.779 1.00 96.06 84 SER A C 1
ATOM 652 O O . SER A 1 84 ? 1.471 -9.164 3.620 1.00 96.06 84 SER A O 1
ATOM 654 N N . VAL A 1 85 ? 1.096 -8.299 5.664 1.00 97.56 85 VAL A N 1
ATOM 655 C CA . VAL A 1 85 ? 1.760 -7.023 5.401 1.00 97.56 85 VAL A CA 1
ATOM 656 C C . VAL A 1 85 ? 3.273 -7.269 5.345 1.00 97.56 85 VAL A C 1
ATOM 658 O O . VAL A 1 85 ? 3.859 -7.702 6.332 1.00 97.56 85 VAL A O 1
ATOM 661 N N . GLU A 1 86 ? 3.896 -7.063 4.181 1.00 95.62 86 GLU A N 1
ATOM 662 C CA . GLU A 1 86 ? 5.363 -7.116 4.015 1.00 95.62 86 GLU A CA 1
ATOM 663 C C . GLU A 1 86 ? 5.972 -5.725 4.199 1.00 95.62 86 GLU A C 1
ATOM 665 O O . GLU A 1 86 ? 7.033 -5.591 4.804 1.00 95.62 86 GLU A O 1
ATOM 670 N N . GLN A 1 87 ? 5.284 -4.682 3.726 1.00 94.12 87 GLN A N 1
ATOM 671 C CA . GLN A 1 87 ? 5.670 -3.293 3.955 1.00 94.12 87 GLN A CA 1
ATOM 672 C C . GLN A 1 87 ? 4.459 -2.408 4.216 1.00 94.12 87 GLN A C 1
ATOM 674 O O . GLN A 1 87 ? 3.419 -2.587 3.595 1.00 94.12 87 GLN A O 1
ATOM 679 N N . HIS A 1 88 ? 4.631 -1.400 5.067 1.00 96.62 88 HIS A N 1
ATOM 680 C CA . HIS A 1 88 ? 3.698 -0.286 5.196 1.00 96.62 88 HIS A CA 1
ATOM 681 C C . HIS A 1 88 ? 4.482 0.966 5.584 1.00 96.62 88 HIS A C 1
ATOM 683 O O . HIS A 1 88 ? 5.136 0.984 6.626 1.00 96.62 88 HIS A O 1
ATOM 689 N N . ARG A 1 89 ? 4.520 1.965 4.698 1.00 96.44 89 ARG A N 1
ATOM 690 C CA . ARG A 1 89 ? 5.391 3.139 4.843 1.00 96.44 89 ARG A CA 1
ATOM 691 C C . ARG A 1 89 ? 4.685 4.428 4.447 1.00 96.44 89 ARG A C 1
ATOM 693 O O . ARG A 1 89 ? 3.961 4.447 3.457 1.00 96.44 89 ARG A O 1
ATOM 700 N N . GLY A 1 90 ? 4.948 5.499 5.189 1.00 95.31 90 GLY A N 1
ATOM 701 C CA . GLY A 1 90 ? 4.577 6.856 4.802 1.00 95.31 90 GLY A CA 1
ATOM 702 C C . GLY A 1 90 ? 5.520 7.428 3.740 1.00 95.31 90 GLY A C 1
ATOM 703 O O . GLY A 1 90 ? 6.448 6.761 3.264 1.00 95.31 90 GLY A O 1
ATOM 704 N 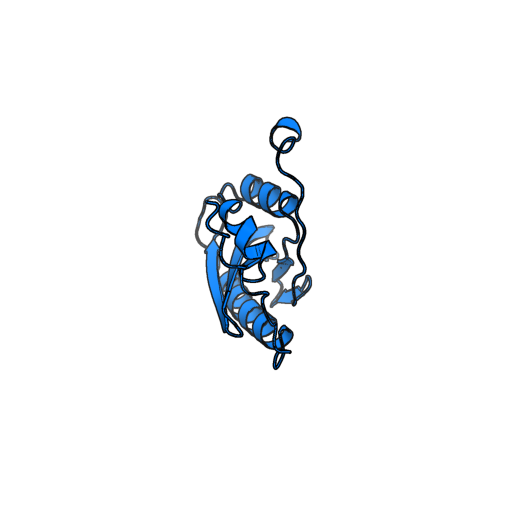N . LYS A 1 91 ? 5.298 8.698 3.389 1.00 91.56 91 LYS A N 1
ATOM 705 C CA . LYS A 1 91 ? 6.151 9.446 2.453 1.00 91.56 91 LYS A CA 1
ATOM 706 C C . LYS A 1 91 ? 7.621 9.409 2.897 1.00 91.56 91 LYS A C 1
ATOM 708 O O . LYS A 1 91 ? 7.908 9.459 4.091 1.00 91.56 91 LYS A O 1
ATOM 713 N N . TYR A 1 92 ? 8.550 9.300 1.945 1.00 90.88 92 TYR A N 1
ATOM 714 C CA . TYR A 1 92 ? 9.996 9.153 2.192 1.00 90.88 92 TYR A CA 1
ATOM 715 C C . TYR A 1 92 ? 10.372 7.924 3.038 1.00 90.88 92 TYR A C 1
ATOM 717 O O . TYR A 1 92 ? 11.355 7.947 3.774 1.00 90.88 92 TYR A O 1
ATOM 725 N N . ASN A 1 93 ? 9.595 6.839 2.949 1.00 90.75 93 ASN A N 1
ATOM 726 C CA . ASN A 1 93 ? 9.708 5.671 3.835 1.00 90.75 93 ASN A CA 1
ATOM 727 C C . ASN A 1 93 ? 9.498 5.990 5.324 1.00 90.75 93 ASN A C 1
ATOM 729 O O . ASN A 1 93 ? 9.958 5.244 6.193 1.00 90.75 93 ASN A O 1
ATOM 733 N N . GLY A 1 94 ? 8.805 7.091 5.606 1.00 92.06 94 GLY A N 1
ATOM 734 C CA . GLY A 1 94 ? 8.519 7.559 6.947 1.00 92.06 94 GLY A CA 1
ATOM 735 C C . GLY A 1 94 ? 7.585 6.637 7.737 1.00 92.06 94 GLY A C 1
ATOM 736 O O . GLY A 1 94 ? 7.095 5.619 7.223 1.00 92.06 94 GLY A O 1
ATOM 737 N N . PRO A 1 95 ? 7.341 6.992 9.008 1.00 95.31 95 PRO A N 1
ATOM 738 C CA . PRO A 1 95 ? 6.397 6.279 9.854 1.00 95.31 95 PRO A CA 1
ATOM 739 C C . PRO A 1 95 ? 4.967 6.384 9.308 1.00 95.31 95 PRO A C 1
ATOM 741 O O . PRO A 1 95 ? 4.663 7.207 8.445 1.00 95.31 95 PRO A O 1
ATOM 744 N N . ILE A 1 96 ? 4.098 5.529 9.837 1.00 97.25 96 ILE A N 1
ATOM 745 C CA . ILE A 1 96 ? 2.654 5.532 9.592 1.00 97.25 96 ILE A CA 1
ATOM 746 C C . ILE A 1 96 ? 1.925 5.765 10.914 1.00 97.25 96 ILE A C 1
ATOM 748 O O . ILE A 1 96 ? 2.489 5.506 11.982 1.00 97.25 96 ILE A O 1
ATOM 752 N N . SER A 1 97 ? 0.682 6.235 10.852 1.00 96.94 97 SER A N 1
ATOM 753 C CA . SER A 1 97 ? -0.164 6.337 12.037 1.00 96.94 97 SER A CA 1
ATOM 754 C C . SER A 1 97 ? -0.596 4.940 12.530 1.00 96.94 97 SER A C 1
ATOM 756 O O . SER A 1 97 ? -0.621 3.979 11.750 1.00 96.94 97 SER A O 1
ATOM 758 N N . PRO A 1 98 ? -0.982 4.794 13.812 1.00 97.38 98 PRO A N 1
ATOM 759 C CA . PRO A 1 98 ? -1.588 3.557 14.309 1.00 97.38 98 PRO A CA 1
ATOM 760 C C . PRO A 1 98 ? -2.881 3.176 13.573 1.00 97.38 98 PRO A C 1
ATOM 762 O O . PRO A 1 98 ? -3.177 1.989 13.435 1.00 97.38 98 PRO A O 1
ATOM 765 N N . LEU A 1 99 ? -3.634 4.171 13.087 1.00 96.44 99 LEU A N 1
ATOM 766 C CA . LEU A 1 99 ? -4.853 3.961 12.305 1.00 96.44 99 LEU A CA 1
ATOM 767 C C . LEU A 1 99 ? -4.520 3.324 10.955 1.00 96.44 99 LEU A C 1
ATOM 769 O O . LEU A 1 99 ? -5.088 2.287 10.614 1.00 96.44 99 LEU A O 1
ATOM 773 N N . ALA A 1 100 ? -3.539 3.876 10.233 1.00 97.19 100 ALA A N 1
ATOM 774 C CA . ALA A 1 100 ? -3.057 3.289 8.991 1.00 97.19 100 ALA A CA 1
ATOM 775 C C . ALA A 1 100 ? -2.571 1.853 9.223 1.00 97.19 100 ALA A C 1
ATOM 777 O O . ALA A 1 100 ? -2.990 0.941 8.513 1.00 97.19 100 ALA A O 1
ATOM 778 N N . GLU A 1 101 ? -1.755 1.613 10.252 1.00 98.12 101 GLU A N 1
ATOM 779 C CA . GLU A 1 101 ? -1.266 0.267 10.566 1.00 98.12 101 GLU A CA 1
ATOM 780 C C . GLU A 1 101 ? -2.414 -0.729 10.839 1.00 98.12 101 GLU A C 1
ATOM 782 O O . GLU A 1 101 ? -2.393 -1.865 10.352 1.00 98.12 101 GLU A O 1
ATOM 787 N N . ALA A 1 102 ? -3.441 -0.309 11.587 1.00 98.06 102 ALA A N 1
ATOM 788 C CA . ALA A 1 102 ? -4.627 -1.119 11.849 1.00 98.06 102 ALA A CA 1
ATOM 789 C C . ALA A 1 102 ? -5.405 -1.430 10.562 1.00 98.06 102 ALA A C 1
ATOM 791 O O . ALA A 1 102 ? -5.685 -2.604 10.300 1.00 98.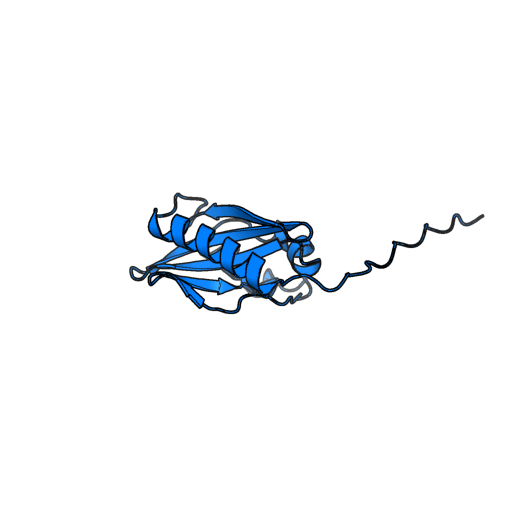06 102 ALA A O 1
ATOM 792 N N . ALA A 1 103 ? -5.657 -0.423 9.720 1.00 98.25 103 ALA A N 1
ATOM 793 C CA . ALA A 1 103 ? -6.313 -0.610 8.430 1.00 98.25 103 ALA A CA 1
ATOM 794 C C . ALA A 1 103 ? -5.509 -1.533 7.503 1.00 98.25 103 ALA A C 1
ATOM 796 O O . ALA A 1 103 ? -6.085 -2.382 6.827 1.00 98.25 103 ALA A O 1
ATOM 797 N N . GLY A 1 104 ? -4.174 -1.450 7.514 1.00 98.12 104 GLY A N 1
ATOM 798 C CA . GLY A 1 104 ? -3.318 -2.339 6.729 1.00 98.12 104 GLY A CA 1
ATOM 799 C C . GLY A 1 104 ? -3.412 -3.805 7.161 1.00 98.12 104 GLY A C 1
ATOM 800 O O . GLY A 1 104 ? -3.468 -4.705 6.314 1.00 98.12 104 GLY A O 1
ATOM 801 N N . ARG A 1 105 ? -3.491 -4.065 8.473 1.00 98.38 105 ARG A N 1
ATOM 802 C CA . ARG A 1 105 ? -3.724 -5.417 9.009 1.00 98.38 105 ARG A CA 1
ATOM 803 C C . ARG A 1 105 ? -5.111 -5.941 8.651 1.00 98.38 105 ARG A C 1
ATOM 805 O O . ARG A 1 105 ? -5.224 -7.080 8.196 1.00 98.38 105 ARG A O 1
ATOM 812 N N . GLU A 1 106 ? -6.141 -5.120 8.820 1.00 98.38 106 GLU A N 1
ATOM 813 C CA . GLU A 1 106 ? -7.518 -5.483 8.474 1.00 98.38 106 GLU A CA 1
ATOM 814 C C . GLU A 1 106 ? -7.660 -5.749 6.969 1.00 98.38 106 GLU A C 1
ATOM 816 O O . GLU A 1 106 ? -8.240 -6.758 6.558 1.00 98.38 106 GLU A O 1
ATOM 821 N N . LEU A 1 107 ? -7.025 -4.933 6.122 1.00 98.31 107 LEU A N 1
ATOM 822 C CA . LEU A 1 107 ? -7.007 -5.161 4.681 1.00 98.31 107 LEU A CA 1
ATOM 823 C C . LEU A 1 107 ? -6.362 -6.505 4.330 1.00 98.31 107 LEU A C 1
ATOM 825 O O . LEU A 1 107 ? -6.888 -7.227 3.485 1.00 98.31 107 LEU A O 1
ATOM 829 N N . ALA A 1 108 ? -5.263 -6.891 4.987 1.00 97.81 108 ALA A N 1
ATOM 830 C CA . ALA A 1 108 ? -4.645 -8.199 4.769 1.00 97.81 108 ALA A CA 1
ATOM 831 C C . ALA A 1 108 ? -5.597 -9.358 5.133 1.00 97.81 108 ALA A C 1
ATOM 833 O O . ALA A 1 108 ? -5.649 -10.367 4.419 1.00 97.81 108 ALA A O 1
ATOM 834 N N . VAL A 1 109 ? -6.386 -9.211 6.206 1.00 96.75 109 VAL A N 1
ATOM 835 C CA . VAL A 1 109 ? -7.416 -10.184 6.609 1.00 96.75 109 VAL A CA 1
ATOM 836 C C . VAL A 1 109 ? -8.512 -10.292 5.550 1.00 96.75 109 VAL A C 1
ATOM 838 O O . VAL A 1 109 ? -8.805 -11.409 5.108 1.00 96.75 109 VAL A O 1
ATOM 841 N N . ARG A 1 110 ? -9.064 -9.161 5.096 1.00 96.81 110 ARG A N 1
ATOM 842 C CA . ARG A 1 110 ? -10.093 -9.122 4.042 1.00 96.81 110 ARG A CA 1
ATOM 843 C C . ARG A 1 110 ? -9.576 -9.691 2.727 1.00 96.81 110 ARG A C 1
ATOM 845 O O . ARG A 1 110 ? -10.257 -10.483 2.081 1.00 96.81 110 ARG A O 1
ATOM 852 N N . TYR A 1 111 ? -8.334 -9.376 2.364 1.00 96.44 111 TYR A N 1
ATOM 853 C CA . TYR A 1 111 ? -7.707 -9.900 1.154 1.00 96.44 111 TYR A CA 1
ATOM 854 C C . TYR A 1 111 ? -7.572 -11.421 1.206 1.00 96.44 111 TYR A C 1
ATOM 856 O O . TYR A 1 111 ? -7.908 -12.115 0.246 1.00 96.44 111 TYR A O 1
ATOM 864 N N . ARG A 1 112 ? -7.144 -11.970 2.348 1.00 94.88 112 ARG A N 1
ATOM 865 C CA . ARG A 1 112 ? -7.106 -13.422 2.562 1.00 94.88 112 ARG A CA 1
ATOM 866 C C . ARG A 1 112 ? -8.490 -14.058 2.408 1.00 94.88 112 ARG A C 1
ATOM 868 O O . ARG A 1 112 ? -8.587 -15.121 1.802 1.00 94.88 112 ARG A O 1
ATOM 875 N N . GLN A 1 113 ? -9.536 -13.438 2.954 1.00 93.56 113 GLN A N 1
ATOM 876 C CA . GLN A 1 113 ? -10.912 -13.936 2.841 1.00 93.56 113 GLN A CA 1
ATOM 877 C C . GLN A 1 113 ? -11.406 -13.909 1.387 1.00 93.56 113 GLN A C 1
ATOM 879 O O . GLN A 1 113 ? -11.975 -14.896 0.923 1.00 93.56 113 GLN A O 1
ATOM 884 N N . ALA A 1 114 ? -11.116 -12.833 0.650 1.00 93.31 114 ALA A N 1
ATOM 885 C CA . ALA A 1 114 ? -11.511 -12.661 -0.748 1.00 93.31 114 ALA A CA 1
ATOM 886 C C . ALA A 1 114 ? -10.868 -13.684 -1.702 1.00 93.31 114 ALA A C 1
ATOM 888 O O . ALA A 1 114 ? -11.475 -14.063 -2.701 1.00 93.31 114 ALA A O 1
ATOM 889 N N . LEU A 1 115 ? -9.672 -14.197 -1.387 1.00 89.62 115 LEU A N 1
ATOM 890 C CA . LEU A 1 115 ? -9.056 -15.290 -2.154 1.00 89.62 115 LEU A CA 1
ATOM 891 C C . LEU A 1 115 ? -9.820 -16.631 -2.029 1.00 89.62 115 LEU A C 1
ATOM 893 O O . LEU A 1 115 ? -9.604 -17.533 -2.845 1.00 89.62 115 LEU A O 1
ATOM 897 N N . GLY A 1 116 ? -10.714 -16.763 -1.039 1.00 76.62 116 GLY A N 1
ATOM 898 C CA . GLY A 1 116 ? -11.576 -17.925 -0.808 1.00 76.62 116 GLY A CA 1
ATOM 899 C C . GLY A 1 116 ? -10.836 -19.244 -0.507 1.00 76.62 116 GLY A C 1
ATOM 900 O O . GLY A 1 116 ? -9.601 -19.313 -0.483 1.00 76.62 116 GLY A O 1
ATOM 901 N N . PRO A 1 117 ? -11.569 -20.356 -0.291 1.00 61.97 117 PRO A N 1
ATOM 902 C CA . PRO A 1 117 ? -10.998 -21.701 -0.314 1.00 61.97 117 PRO A CA 1
ATOM 903 C C . PRO A 1 117 ? -10.602 -22.036 -1.764 1.00 61.97 117 PRO A C 1
ATOM 905 O O . PRO A 1 117 ? -11.372 -22.595 -2.533 1.00 61.97 117 PRO A O 1
ATOM 908 N N . GLY A 1 118 ? -9.400 -21.608 -2.156 1.00 54.28 118 GLY A N 1
ATOM 909 C CA . GLY A 1 118 ? -8.993 -21.461 -3.556 1.00 54.28 118 GLY A CA 1
ATOM 910 C C . GLY A 1 118 ? -9.260 -22.640 -4.499 1.00 54.28 118 GLY A C 1
ATOM 911 O O . GLY A 1 118 ? -9.041 -23.803 -4.152 1.00 54.28 118 GLY A O 1
ATOM 912 N N . LYS A 1 119 ? -9.598 -22.319 -5.752 1.00 43.84 119 LYS A N 1
ATOM 913 C CA . LYS A 1 119 ? -9.405 -23.241 -6.877 1.00 43.84 119 LYS A CA 1
ATOM 914 C C . LYS A 1 119 ? -7.907 -23.502 -7.051 1.00 43.84 119 LYS A C 1
ATOM 916 O O . LYS A 1 119 ? -7.093 -22.584 -6.954 1.00 43.84 119 LYS A O 1
ATOM 921 N N . LYS A 1 120 ? -7.542 -24.765 -7.280 1.00 39.12 120 LYS A N 1
ATOM 922 C CA . LYS A 1 120 ? -6.160 -25.188 -7.538 1.00 39.12 120 LYS A CA 1
ATOM 923 C C . LYS A 1 120 ? -5.652 -24.454 -8.785 1.00 39.12 120 LYS A C 1
ATOM 925 O O . LYS A 1 120 ? -6.089 -24.766 -9.886 1.00 39.12 120 LYS A O 1
ATOM 930 N N . HIS A 1 121 ? -4.758 -23.482 -8.624 1.00 41.19 121 HIS A N 1
ATOM 931 C CA . HIS A 1 121 ? -4.012 -22.943 -9.756 1.00 41.19 121 HIS A CA 1
ATOM 932 C C . HIS A 1 121 ? -2.899 -23.941 -10.082 1.00 41.19 121 HIS A C 1
ATOM 934 O O . HIS A 1 121 ? -1.915 -24.051 -9.349 1.00 41.19 121 HIS A O 1
ATOM 940 N N . HIS A 1 122 ? -3.081 -24.713 -11.153 1.00 38.28 122 HIS A N 1
ATOM 941 C CA . HIS A 1 122 ? -1.966 -25.376 -11.813 1.00 38.28 122 HIS A CA 1
ATOM 942 C C . HIS A 1 122 ? -1.132 -24.286 -12.485 1.00 38.28 122 HIS A C 1
ATOM 944 O O . HIS A 1 122 ? -1.513 -23.764 -13.528 1.00 38.28 122 HIS A O 1
ATOM 950 N N . SER A 1 123 ? -0.000 -23.921 -11.886 1.00 41.00 123 SER A N 1
ATOM 951 C CA . SER A 1 123 ? 1.043 -23.232 -12.643 1.00 41.00 123 SER A CA 1
ATOM 952 C C . SER A 1 123 ? 1.530 -24.185 -13.741 1.00 41.00 123 SER A C 1
ATOM 954 O O . SER A 1 123 ? 1.801 -25.353 -13.432 1.00 41.00 123 SER A O 1
ATOM 956 N N . PRO A 1 124 ? 1.664 -23.738 -15.001 1.00 42.03 124 PRO A N 1
ATOM 957 C CA . PRO A 1 124 ? 2.389 -24.503 -15.999 1.00 42.03 124 PRO A CA 1
ATOM 958 C C . PRO A 1 124 ? 3.812 -24.682 -15.474 1.00 42.03 124 PRO A C 1
ATOM 960 O O . PRO A 1 124 ? 4.490 -23.706 -15.144 1.00 42.03 124 PRO A O 1
ATOM 963 N N . ARG A 1 125 ? 4.253 -25.935 -15.334 1.00 41.06 125 ARG A N 1
ATOM 964 C CA . ARG A 1 125 ? 5.672 -26.223 -15.129 1.00 41.06 125 ARG A CA 1
ATOM 965 C C . ARG A 1 125 ? 6.417 -25.579 -16.296 1.00 41.06 125 ARG A C 1
ATOM 967 O O . ARG A 1 125 ? 6.089 -25.860 -17.444 1.00 41.06 125 ARG A O 1
ATOM 974 N N . HIS A 1 126 ? 7.372 -24.705 -15.987 1.00 44.78 126 HIS A N 1
ATOM 975 C CA . HIS A 1 126 ? 8.387 -24.285 -16.946 1.00 44.78 126 HIS A CA 1
ATOM 976 C C . HIS A 1 126 ? 8.948 -25.561 -17.585 1.00 44.78 126 HIS A C 1
ATOM 978 O O . HIS A 1 126 ? 9.413 -26.447 -16.864 1.00 44.78 126 HIS A O 1
ATOM 984 N N . ALA A 1 127 ? 8.806 -25.684 -18.904 1.00 45.22 127 ALA A N 1
ATOM 985 C CA . ALA A 1 127 ? 9.384 -26.789 -19.649 1.00 45.22 127 ALA A CA 1
ATOM 986 C C . ALA A 1 127 ? 10.906 -26.807 -19.411 1.00 45.22 127 ALA A C 1
ATOM 988 O O . ALA A 1 127 ? 11.509 -25.730 -19.304 1.00 45.22 127 ALA A O 1
ATOM 989 N N . PRO A 1 128 ? 11.535 -27.989 -19.283 1.00 43.78 128 PRO A N 1
ATOM 990 C CA . PRO A 1 128 ? 12.986 -28.068 -19.305 1.00 43.78 128 PRO A CA 1
ATOM 991 C C . PRO A 1 128 ? 13.473 -27.455 -20.621 1.00 43.78 128 PRO A C 1
ATOM 993 O O . PRO A 1 128 ? 12.890 -27.696 -21.676 1.00 43.78 128 PRO A O 1
ATOM 996 N N . ARG A 1 129 ? 14.491 -26.595 -20.536 1.00 44.28 129 ARG A N 1
ATOM 997 C CA . ARG A 1 129 ? 15.179 -26.085 -21.721 1.00 44.28 129 ARG A CA 1
ATOM 998 C C . ARG A 1 129 ? 15.792 -27.290 -22.423 1.00 44.28 129 ARG A C 1
ATOM 1000 O O . ARG A 1 129 ? 16.628 -27.955 -21.819 1.00 44.28 129 ARG A O 1
ATOM 1007 N N . ASP A 1 130 ? 15.336 -27.555 -23.642 1.00 43.28 130 ASP A N 1
ATOM 1008 C CA . ASP A 1 130 ? 15.962 -28.514 -24.539 1.00 43.28 130 ASP A CA 1
ATOM 1009 C C . ASP A 1 130 ? 17.446 -28.168 -24.682 1.00 43.28 130 ASP A C 1
ATOM 1011 O O . ASP A 1 130 ? 17.828 -27.063 -25.082 1.00 43.28 130 ASP A O 1
ATOM 1015 N N . GLU A 1 131 ? 18.266 -29.131 -24.287 1.00 46.31 131 GLU A N 1
ATOM 1016 C CA . GLU A 1 131 ? 19.672 -29.237 -24.631 1.00 46.31 131 GLU A CA 1
ATOM 1017 C C . GLU A 1 131 ? 19.719 -29.517 -26.141 1.00 46.31 131 GLU A C 1
ATOM 1019 O O . GLU A 1 131 ? 19.200 -30.530 -26.611 1.00 46.31 131 GLU A O 1
ATOM 1024 N N . ALA A 1 132 ? 20.237 -28.563 -26.914 1.00 45.19 132 ALA A N 1
ATOM 1025 C CA . ALA A 1 132 ? 20.458 -28.718 -28.348 1.00 45.19 132 ALA A CA 1
ATOM 1026 C C . ALA A 1 132 ? 21.892 -29.245 -28.588 1.00 45.19 132 ALA A C 1
ATOM 1028 O O . ALA A 1 132 ? 22.762 -28.971 -27.758 1.00 45.19 132 ALA A O 1
ATOM 1029 N N . PRO A 1 133 ? 22.109 -30.008 -29.677 1.00 54.81 133 PRO A N 1
ATOM 1030 C CA . PRO A 1 133 ? 23.196 -30.981 -29.829 1.00 54.81 133 PRO A CA 1
ATOM 1031 C C . PRO A 1 133 ? 24.598 -30.389 -30.006 1.00 54.81 133 PRO A C 1
ATOM 1033 O O . PRO A 1 133 ? 24.716 -29.244 -30.501 1.00 54.81 133 PRO A O 1
#

Radius of gyration: 16.66 Å; chains: 1; bounding box: 36×46×44 Å

pLDDT: mean 84.2, std 19.13, range [38.28, 98.44]